Protein AF-A0A6I9HTR8-F1 (afdb_monomer_lite)

Organism: Geospiza fortis (NCBI:txid48883)

InterPro domains:
  IPR017853 Glycoside hydrolase superfamily [SSF51445] (1-77)

Structure (mmCIF, N/CA/C/O backbone):
data_AF-A0A6I9HTR8-F1
#
_entry.id   AF-A0A6I9HTR8-F1
#
loop_
_atom_site.group_PDB
_atom_site.id
_atom_site.type_symbol
_atom_site.label_atom_id
_atom_site.label_alt_id
_atom_site.label_comp_id
_atom_site.label_asym_id
_atom_site.label_entity_id
_atom_site.label_seq_id
_atom_site.pdbx_PDB_ins_code
_atom_site.Cartn_x
_atom_site.Cartn_y
_atom_site.Cartn_z
_atom_site.occupancy
_atom_site.B_iso_or_equiv
_atom_site.auth_seq_id
_atom_site.auth_comp_id
_atom_site.auth_asym_id
_atom_site.auth_atom_id
_atom_site.pdbx_PDB_model_num
ATOM 1 N N . MET A 1 1 ? 7.562 -2.790 15.010 1.00 59.88 1 MET A N 1
ATOM 2 C CA . MET A 1 1 ? 6.310 -2.148 14.542 1.00 59.88 1 MET A CA 1
ATOM 3 C C . MET A 1 1 ? 5.867 -0.975 15.434 1.00 59.88 1 MET A C 1
ATOM 5 O O . MET A 1 1 ? 4.679 -0.700 15.497 1.00 59.88 1 MET A O 1
ATOM 9 N N . ALA A 1 2 ? 6.773 -0.241 16.100 1.00 76.75 2 ALA A N 1
ATOM 10 C CA . ALA A 1 2 ? 6.364 0.777 17.084 1.00 76.75 2 ALA A CA 1
ATOM 11 C C . ALA A 1 2 ? 5.468 1.885 16.491 1.00 76.75 2 ALA A C 1
ATOM 13 O O . ALA A 1 2 ? 4.532 2.325 17.149 1.00 76.75 2 ALA A O 1
ATOM 14 N N . TYR A 1 3 ? 5.704 2.268 15.232 1.00 92.88 3 TYR A N 1
ATOM 15 C CA . TYR A 1 3 ? 4.983 3.372 14.596 1.00 92.88 3 TYR A CA 1
ATOM 16 C C . TYR A 1 3 ? 3.663 2.975 13.920 1.00 92.88 3 TYR A C 1
ATOM 18 O O . TYR A 1 3 ? 2.790 3.817 13.788 1.00 92.88 3 TYR A O 1
ATOM 26 N N . LEU A 1 4 ? 3.446 1.704 13.563 1.00 96.38 4 LEU A N 1
ATOM 27 C CA . LEU A 1 4 ? 2.206 1.276 12.887 1.00 96.38 4 LEU A CA 1
ATOM 28 C C . LEU A 1 4 ? 1.027 1.048 13.850 1.00 96.38 4 LEU A C 1
ATOM 30 O O . LEU A 1 4 ? -0.042 0.628 13.422 1.00 96.38 4 LEU A O 1
ATOM 34 N N . LYS A 1 5 ? 1.204 1.310 15.151 1.00 96.19 5 LYS A N 1
ATOM 35 C CA . LYS A 1 5 ? 0.187 1.043 16.179 1.00 96.19 5 LYS A CA 1
ATOM 36 C C . LYS A 1 5 ? -1.100 1.856 15.979 1.00 96.19 5 LYS A C 1
ATOM 38 O O . LYS A 1 5 ? -2.169 1.367 16.315 1.00 96.19 5 LYS A O 1
ATOM 43 N N . ASN A 1 6 ? -0.996 3.081 15.464 1.00 96.75 6 ASN A N 1
ATOM 44 C CA . ASN A 1 6 ? -2.120 3.988 15.205 1.00 96.75 6 ASN A CA 1
ATOM 45 C C . ASN A 1 6 ? -2.373 4.198 13.699 1.00 96.75 6 ASN A C 1
ATOM 47 O O . ASN A 1 6 ? -2.847 5.263 13.306 1.00 96.75 6 ASN A O 1
ATOM 51 N N . TRP A 1 7 ? -2.007 3.218 12.863 1.00 98.12 7 TRP A N 1
ATOM 52 C CA . TRP A 1 7 ? -2.177 3.281 11.411 1.00 98.12 7 TRP A CA 1
ATOM 53 C C . TRP A 1 7 ? -3.640 3.551 11.013 1.00 98.12 7 TRP A C 1
ATOM 55 O O . TRP A 1 7 ? -4.563 2.989 11.600 1.00 98.12 7 TRP A O 1
ATOM 65 N N . GLY A 1 8 ? -3.853 4.417 10.018 1.00 98.25 8 GLY A N 1
ATOM 66 C CA . GLY A 1 8 ? -5.177 4.897 9.607 1.00 98.25 8 GLY A CA 1
ATOM 67 C C . GLY A 1 8 ? -5.335 6.400 9.843 1.00 98.25 8 GLY A C 1
ATOM 68 O O . GLY A 1 8 ? -4.423 7.175 9.565 1.00 98.25 8 GLY A O 1
ATOM 69 N N . GLU A 1 9 ? -6.475 6.830 10.382 1.00 98.38 9 GLU A N 1
ATOM 70 C CA . GLU A 1 9 ? -6.785 8.254 10.616 1.00 98.38 9 GLU A CA 1
ATOM 71 C C . GLU A 1 9 ? -5.766 8.958 11.533 1.00 98.38 9 GLU A C 1
ATOM 73 O O . GLU A 1 9 ? -5.475 10.137 11.348 1.00 98.38 9 GLU A O 1
ATOM 78 N N . GLY A 1 10 ? -5.130 8.228 12.460 1.00 97.75 10 GLY A N 1
ATOM 79 C CA . GLY A 1 10 ? -4.057 8.754 13.315 1.00 97.75 10 GLY A CA 1
ATOM 80 C C . GLY A 1 10 ? -2.789 9.181 12.561 1.00 97.75 10 GLY A C 1
ATOM 81 O O . GLY A 1 10 ? -1.937 9.853 13.137 1.00 97.75 10 GLY A O 1
ATOM 82 N N . TRP A 1 11 ? -2.666 8.804 11.286 1.00 97.94 11 TRP A N 1
ATOM 83 C CA . TRP A 1 11 ? -1.610 9.233 10.364 1.00 97.94 11 TRP A CA 1
ATOM 84 C C . TRP A 1 11 ? -2.057 10.384 9.446 1.00 97.94 11 TRP A C 1
ATOM 86 O O . TRP A 1 11 ? -1.336 10.755 8.522 1.00 97.94 11 TRP A O 1
ATOM 96 N N . GLY A 1 12 ? -3.241 10.958 9.687 1.00 98.38 12 GLY A N 1
ATOM 97 C CA . GLY A 1 12 ? -3.816 12.026 8.867 1.00 98.38 12 GLY A CA 1
ATOM 98 C C . GLY A 1 12 ? -4.491 11.530 7.589 1.00 98.38 12 GLY A C 1
ATOM 99 O O . GLY A 1 12 ? -4.748 12.325 6.686 1.00 98.38 12 GLY A O 1
ATOM 100 N N . PHE A 1 13 ? -4.768 10.227 7.479 1.00 98.44 13 PHE A N 1
ATOM 101 C CA . PHE A 1 13 ? -5.562 9.708 6.371 1.00 98.44 13 PHE A CA 1
ATOM 102 C C . PHE A 1 13 ? -7.042 10.071 6.536 1.00 98.44 13 PHE A C 1
ATOM 104 O O . PHE A 1 13 ? -7.504 10.421 7.620 1.00 98.44 13 PHE A O 1
ATOM 111 N N . MET A 1 14 ? -7.795 9.973 5.443 1.00 97.94 14 MET A N 1
ATOM 112 C CA . MET A 1 14 ? -9.241 10.199 5.449 1.00 97.94 14 MET A CA 1
ATOM 113 C C . MET A 1 14 ? -9.993 9.201 6.349 1.00 97.94 14 MET A C 1
ATOM 115 O O . MET A 1 14 ? -9.447 8.131 6.643 1.00 97.94 14 MET A O 1
ATOM 119 N N . PRO A 1 15 ? -11.251 9.500 6.731 1.00 98.62 15 PRO A N 1
ATOM 120 C CA . PRO A 1 15 ? -12.097 8.560 7.455 1.00 98.62 15 PRO A CA 1
ATOM 121 C C . PRO A 1 15 ? -12.159 7.184 6.788 1.00 98.62 15 PRO A C 1
ATOM 123 O O . PRO A 1 15 ? -12.274 7.088 5.562 1.00 98.62 15 PRO A O 1
ATOM 126 N N . SER A 1 16 ? -12.060 6.125 7.594 1.00 98.69 16 SER A N 1
ATOM 127 C CA . SER A 1 16 ? -11.964 4.739 7.105 1.00 98.69 16 SER A CA 1
ATOM 128 C C . SER A 1 16 ? -13.132 4.347 6.185 1.00 98.69 16 SER A C 1
ATOM 130 O O . SER A 1 16 ? -12.935 3.712 5.152 1.00 98.69 16 SER A O 1
ATOM 132 N N . ASP A 1 17 ? -14.346 4.794 6.505 1.00 98.56 17 ASP A N 1
ATOM 133 C CA . ASP A 1 17 ? -15.579 4.532 5.748 1.00 98.56 17 ASP A CA 1
ATOM 134 C C . ASP A 1 17 ? -15.632 5.216 4.367 1.00 98.56 17 ASP A C 1
ATOM 136 O O . ASP A 1 17 ? -16.520 4.934 3.562 1.00 98.56 17 ASP A O 1
ATOM 140 N N . ARG A 1 18 ? -14.671 6.096 4.072 1.00 98.62 18 ARG A N 1
ATOM 141 C CA . ARG A 1 18 ? -14.525 6.801 2.791 1.00 98.62 18 ARG A CA 1
ATOM 142 C C . ARG A 1 18 ? -13.232 6.441 2.059 1.00 98.62 18 ARG A C 1
ATOM 144 O O . ARG A 1 18 ? -12.981 6.982 0.982 1.00 98.62 18 ARG A O 1
ATOM 151 N N . ALA A 1 19 ? -12.419 5.543 2.617 1.00 98.69 19 ALA A N 1
ATOM 152 C CA . ALA A 1 19 ? -11.105 5.200 2.090 1.00 98.69 19 ALA A CA 1
ATOM 153 C C . ALA A 1 19 ? -11.142 3.966 1.177 1.00 98.69 19 ALA A C 1
ATOM 155 O O . ALA A 1 19 ? -11.491 2.871 1.611 1.00 98.69 19 ALA A O 1
ATOM 156 N N . LEU A 1 20 ? -10.689 4.121 -0.072 1.00 98.75 20 LEU A N 1
ATOM 157 C CA . LEU A 1 20 ? -10.294 3.007 -0.940 1.00 98.75 20 LEU A CA 1
ATOM 158 C C . LEU A 1 20 ? -8.768 2.893 -0.919 1.00 98.75 20 LEU A C 1
ATOM 160 O O . LEU A 1 20 ? -8.076 3.773 -1.433 1.00 98.75 20 LEU A O 1
ATOM 164 N N . VAL A 1 21 ? -8.245 1.816 -0.339 1.00 98.69 21 VAL A N 1
ATOM 165 C CA . VAL A 1 21 ? -6.810 1.669 -0.061 1.00 98.69 21 VAL A CA 1
ATOM 166 C C . VAL A 1 21 ? -6.161 0.594 -0.926 1.00 98.69 21 VAL A C 1
ATOM 168 O O . VAL A 1 21 ? -6.784 -0.403 -1.293 1.00 98.69 21 VAL A O 1
ATOM 171 N N . PHE A 1 22 ? -4.898 0.814 -1.274 1.00 98.81 22 PHE A N 1
ATOM 172 C CA . PHE A 1 22 ? -4.077 -0.080 -2.086 1.00 98.81 22 PHE A CA 1
ATOM 173 C C . PHE A 1 22 ? -2.591 0.189 -1.806 1.00 98.81 22 PHE A C 1
ATOM 175 O O . PHE A 1 22 ? -2.228 1.303 -1.430 1.00 98.81 22 PHE A O 1
ATOM 182 N N . VAL A 1 23 ? -1.735 -0.821 -1.992 1.00 98.69 23 VAL A N 1
ATOM 183 C CA . VAL A 1 23 ? -0.268 -0.662 -1.894 1.00 98.69 23 VAL A CA 1
ATOM 184 C C . VAL A 1 23 ? 0.278 0.027 -3.146 1.00 98.69 23 VAL A C 1
ATOM 186 O O . VAL A 1 23 ? 1.073 0.958 -3.052 1.00 98.69 23 VAL A O 1
ATOM 189 N N . ASP A 1 24 ? -0.199 -0.397 -4.312 1.00 98.69 24 ASP A N 1
ATOM 190 C CA . ASP A 1 24 ? 0.122 0.153 -5.624 1.00 98.69 24 ASP A CA 1
ATOM 191 C C . ASP A 1 24 ? -1.125 0.180 -6.525 1.00 98.69 24 ASP A C 1
ATOM 193 O O . ASP A 1 24 ? -2.152 -0.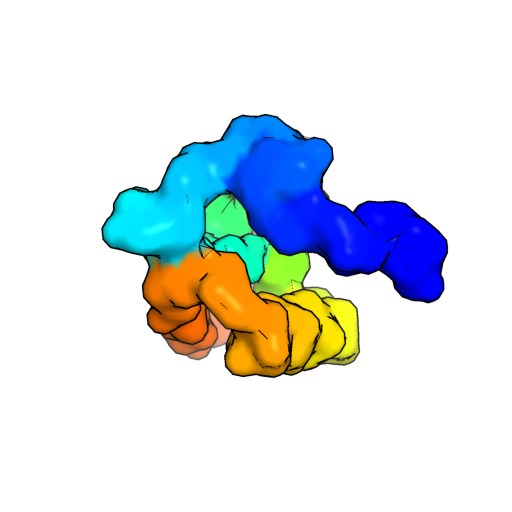442 -6.244 1.00 98.69 24 ASP A O 1
ATOM 197 N N . ASN A 1 25 ? -1.055 0.939 -7.612 1.00 98.31 25 ASN A N 1
ATOM 198 C CA . ASN A 1 25 ? -2.043 0.955 -8.681 1.00 98.31 25 ASN A CA 1
ATOM 199 C C . ASN A 1 25 ? -1.344 0.886 -10.050 1.00 98.31 25 ASN A C 1
ATOM 201 O O . ASN A 1 25 ? -0.122 0.802 -10.145 1.00 98.31 25 ASN A O 1
ATOM 205 N N . HIS A 1 26 ? -2.124 0.913 -11.133 1.00 96.75 26 HIS A N 1
ATOM 206 C CA . HIS A 1 26 ? -1.589 0.803 -12.493 1.00 96.75 26 HIS A CA 1
ATOM 207 C C . HIS A 1 26 ? -0.652 1.957 -12.896 1.00 96.75 26 HIS A C 1
ATOM 209 O O . HIS A 1 26 ? 0.214 1.746 -13.741 1.00 96.75 26 HIS A O 1
ATOM 215 N N . ASP A 1 27 ? -0.801 3.145 -12.316 1.00 95.50 27 ASP A N 1
ATOM 216 C CA . ASP A 1 27 ? 0.039 4.305 -12.619 1.00 95.50 27 ASP A CA 1
ATOM 217 C C . ASP A 1 27 ? 1.332 4.254 -11.790 1.00 95.50 27 ASP A C 1
ATOM 219 O O . ASP A 1 27 ? 2.422 4.066 -12.328 1.00 95.50 27 ASP A O 1
ATOM 223 N N . ASN A 1 28 ? 1.208 4.264 -10.460 1.00 95.94 28 ASN A N 1
ATOM 224 C CA . ASN A 1 28 ? 2.346 4.405 -9.554 1.00 95.94 28 ASN A CA 1
ATOM 225 C C . ASN A 1 28 ? 3.281 3.191 -9.492 1.00 95.94 28 ASN A C 1
ATOM 227 O O . ASN A 1 28 ? 4.459 3.351 -9.169 1.00 95.94 28 ASN A O 1
ATOM 231 N N . GLN A 1 29 ? 2.839 2.005 -9.927 1.00 95.56 29 GLN A N 1
ATOM 232 C CA . GLN A 1 29 ? 3.728 0.846 -10.070 1.00 95.56 29 GLN A CA 1
ATOM 233 C C . GLN A 1 29 ? 4.743 0.968 -11.223 1.00 95.56 29 GLN A C 1
ATOM 235 O O . GLN A 1 29 ? 5.584 0.084 -11.410 1.00 95.56 29 GLN A O 1
ATOM 240 N N . ARG A 1 30 ? 4.652 2.035 -12.026 1.00 93.25 30 ARG A N 1
ATOM 241 C CA . ARG A 1 30 ? 5.541 2.328 -13.160 1.00 93.25 30 ARG A CA 1
ATOM 242 C C . ARG A 1 30 ? 6.540 3.448 -12.859 1.00 93.25 30 ARG A C 1
ATOM 244 O O . ARG A 1 30 ? 7.195 3.926 -13.772 1.00 93.25 30 ARG A O 1
ATOM 251 N N . GLY A 1 31 ? 6.696 3.841 -11.594 1.00 86.00 31 GLY A N 1
ATOM 252 C CA . GLY A 1 31 ? 7.708 4.820 -11.174 1.00 86.00 31 GLY A CA 1
ATOM 253 C C . GLY A 1 31 ? 7.316 6.287 -11.388 1.00 86.00 31 GLY A C 1
ATOM 254 O O . GLY A 1 31 ? 8.072 7.181 -11.019 1.00 86.00 31 GLY A O 1
ATOM 255 N N . HIS A 1 32 ? 6.120 6.550 -11.914 1.00 81.62 32 HIS A N 1
ATOM 256 C CA . HIS A 1 32 ? 5.518 7.878 -12.013 1.00 81.62 32 HIS A CA 1
ATOM 257 C C . HIS A 1 32 ? 4.177 7.899 -11.275 1.00 81.62 32 HIS A C 1
ATOM 259 O O . HIS A 1 32 ? 3.495 6.888 -11.235 1.00 81.62 32 HIS A O 1
ATOM 265 N N . GLY A 1 33 ? 3.798 9.030 -10.677 1.00 89.94 33 GLY A N 1
ATOM 266 C CA . GLY A 1 33 ? 2.552 9.161 -9.912 1.00 89.94 33 GLY A CA 1
ATOM 267 C C . GLY A 1 33 ? 2.768 9.346 -8.408 1.00 89.94 33 GLY A C 1
ATOM 268 O O . GLY A 1 33 ? 3.888 9.541 -7.926 1.00 89.94 33 GLY A O 1
ATOM 269 N N . ALA A 1 34 ? 1.670 9.329 -7.650 1.00 92.44 34 ALA A N 1
ATOM 270 C CA . ALA A 1 34 ? 1.695 9.587 -6.212 1.00 92.44 34 ALA A CA 1
ATOM 271 C C . ALA A 1 34 ? 2.480 8.502 -5.451 1.00 92.44 34 ALA A C 1
ATOM 273 O O . ALA A 1 34 ? 2.252 7.305 -5.634 1.00 92.44 34 ALA A O 1
ATOM 274 N N . GLY A 1 35 ? 3.395 8.947 -4.584 1.00 92.75 35 GLY A N 1
ATOM 275 C CA . GLY A 1 35 ? 4.294 8.101 -3.789 1.00 92.75 35 GLY A CA 1
ATOM 276 C C . GLY A 1 35 ? 5.657 7.807 -4.432 1.00 92.75 35 GLY A C 1
ATOM 277 O O . GLY A 1 35 ? 6.587 7.431 -3.714 1.00 92.75 35 GLY A O 1
ATOM 278 N N . GLY A 1 36 ? 5.822 8.036 -5.741 1.00 91.88 36 GLY A N 1
ATOM 279 C CA . GLY A 1 36 ? 7.104 7.904 -6.446 1.00 91.88 36 GLY A CA 1
ATOM 280 C C . GLY A 1 36 ? 7.835 6.586 -6.155 1.00 91.88 36 GLY A C 1
ATOM 281 O O . GLY A 1 36 ? 7.233 5.516 -6.128 1.00 91.88 36 GLY A O 1
ATOM 282 N N . ALA A 1 37 ? 9.140 6.669 -5.883 1.00 92.06 37 ALA A N 1
ATOM 283 C CA . ALA A 1 37 ? 9.999 5.505 -5.643 1.00 92.06 37 ALA A CA 1
ATOM 284 C C . ALA A 1 37 ? 9.703 4.728 -4.341 1.00 92.06 37 ALA A C 1
ATOM 286 O O . ALA A 1 37 ? 10.291 3.672 -4.128 1.00 92.06 37 ALA A O 1
ATOM 287 N N . SER A 1 38 ? 8.826 5.230 -3.461 1.00 95.06 38 SER A N 1
ATOM 288 C CA . SER A 1 38 ? 8.458 4.526 -2.221 1.00 95.06 38 SER A CA 1
ATOM 289 C C . SER A 1 38 ? 7.421 3.418 -2.432 1.00 95.06 38 SER A C 1
ATOM 291 O O . SER A 1 38 ? 7.230 2.580 -1.550 1.00 95.06 38 SER A O 1
ATOM 293 N N . ILE A 1 39 ? 6.751 3.408 -3.589 1.00 97.56 39 ILE A N 1
ATOM 294 C CA . ILE A 1 39 ? 5.699 2.443 -3.893 1.00 97.56 39 ILE A CA 1
ATOM 295 C C . ILE A 1 39 ? 6.310 1.057 -4.085 1.00 97.56 39 ILE A C 1
ATOM 297 O O . ILE A 1 39 ? 7.124 0.834 -4.979 1.00 97.56 39 ILE A O 1
ATOM 301 N N . LEU A 1 40 ? 5.878 0.112 -3.252 1.00 98.00 40 LEU A N 1
ATOM 302 C CA . LEU A 1 40 ? 6.229 -1.294 -3.400 1.00 98.00 40 LEU A CA 1
ATOM 303 C C . LEU A 1 40 ? 5.370 -1.924 -4.490 1.00 98.00 40 LEU A C 1
ATOM 305 O O . LEU A 1 40 ? 4.153 -1.765 -4.496 1.00 98.00 40 LEU A O 1
ATOM 309 N N . THR A 1 41 ? 5.997 -2.699 -5.367 1.00 97.94 41 THR A N 1
ATOM 310 C CA . THR A 1 41 ? 5.317 -3.366 -6.487 1.00 97.94 41 THR A CA 1
ATOM 311 C C . THR A 1 41 ? 5.614 -4.862 -6.494 1.00 97.94 41 THR A C 1
ATOM 313 O O . THR A 1 41 ? 6.435 -5.351 -5.717 1.00 97.94 41 THR A O 1
ATOM 316 N N . PHE A 1 42 ? 5.033 -5.620 -7.429 1.00 98.06 42 PHE A N 1
ATOM 317 C CA . PHE A 1 42 ? 5.405 -7.030 -7.602 1.00 98.06 42 PHE A CA 1
ATOM 318 C C . PHE A 1 42 ? 6.897 -7.243 -7.946 1.00 98.06 42 PHE A C 1
ATOM 320 O O . PHE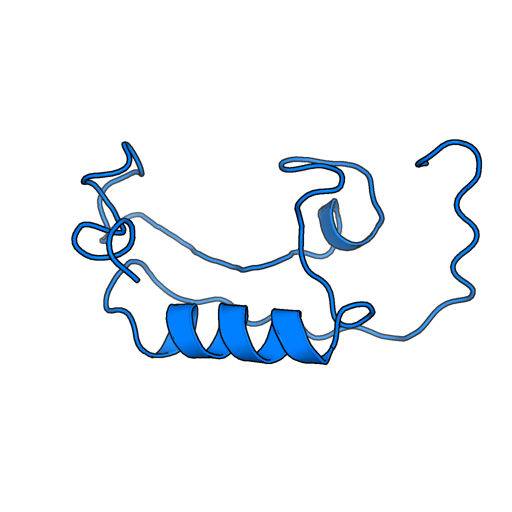 A 1 42 ? 7.397 -8.357 -7.780 1.00 98.06 42 PHE A O 1
ATOM 327 N N . TRP A 1 43 ? 7.622 -6.209 -8.397 1.00 96.81 43 TRP A N 1
ATOM 328 C CA . TRP A 1 43 ? 9.079 -6.263 -8.573 1.00 96.81 43 TRP A CA 1
ATOM 329 C C . TRP A 1 43 ? 9.826 -6.338 -7.227 1.00 96.81 43 TRP A C 1
ATOM 331 O O . TRP A 1 43 ? 10.902 -6.927 -7.161 1.00 96.81 43 TRP A O 1
ATOM 341 N N . ASP A 1 44 ? 9.216 -5.853 -6.142 1.00 97.38 44 ASP A N 1
ATOM 342 C CA . ASP A 1 44 ? 9.725 -5.848 -4.762 1.00 97.38 44 ASP A CA 1
ATOM 343 C C . ASP A 1 44 ? 9.117 -7.003 -3.943 1.00 97.38 44 ASP A C 1
ATOM 345 O O . ASP A 1 44 ? 8.703 -6.850 -2.791 1.00 97.38 44 ASP A O 1
ATOM 349 N N . ALA A 1 45 ? 9.025 -8.188 -4.557 1.00 97.75 45 ALA A N 1
ATOM 350 C CA . ALA A 1 45 ? 8.094 -9.258 -4.186 1.00 97.75 45 ALA A CA 1
ATOM 351 C C . ALA A 1 45 ? 8.044 -9.635 -2.691 1.00 97.75 45 ALA A C 1
ATOM 353 O O . ALA A 1 45 ? 6.972 -9.944 -2.167 1.00 97.75 45 ALA A O 1
ATOM 354 N N . ARG A 1 46 ? 9.181 -9.650 -1.980 1.00 98.50 46 ARG A N 1
ATOM 355 C CA . ARG A 1 46 ? 9.204 -9.984 -0.544 1.00 98.50 46 ARG A CA 1
ATOM 356 C C . ARG A 1 46 ? 8.523 -8.903 0.294 1.00 98.50 46 ARG A C 1
ATOM 358 O O . ARG A 1 46 ? 7.667 -9.233 1.110 1.00 98.50 46 ARG A O 1
ATOM 365 N N . LEU A 1 47 ? 8.893 -7.642 0.082 1.00 98.56 47 LEU A N 1
ATOM 366 C CA . LEU A 1 47 ? 8.339 -6.507 0.821 1.00 98.56 47 LEU A CA 1
ATOM 367 C C . LEU A 1 47 ? 6.896 -6.232 0.404 1.00 98.56 47 LEU A C 1
ATOM 369 O O . LEU A 1 47 ? 6.055 -5.986 1.263 1.00 98.56 47 LEU A O 1
ATOM 373 N N . TYR A 1 48 ? 6.585 -6.375 -0.885 1.00 98.69 48 TYR A N 1
ATOM 374 C CA . TYR A 1 48 ? 5.229 -6.217 -1.401 1.00 98.69 48 TYR A CA 1
ATOM 375 C C . TYR A 1 48 ? 4.239 -7.174 -0.732 1.00 98.69 48 TYR A C 1
ATOM 377 O O . TYR A 1 48 ? 3.195 -6.747 -0.247 1.00 98.69 48 TYR A O 1
ATOM 385 N N . LYS A 1 49 ? 4.600 -8.458 -0.587 1.00 98.81 49 LYS A N 1
ATOM 386 C CA . LYS A 1 49 ? 3.765 -9.429 0.141 1.00 98.81 49 LYS A CA 1
ATOM 387 C C . LYS A 1 49 ? 3.553 -9.047 1.607 1.00 98.81 49 LYS A C 1
ATOM 389 O O . LYS A 1 49 ? 2.459 -9.248 2.124 1.00 98.81 49 LYS A O 1
ATOM 394 N N . MET A 1 50 ? 4.567 -8.494 2.274 1.00 98.69 50 MET A N 1
ATOM 395 C CA . MET A 1 50 ? 4.431 -8.025 3.658 1.00 98.69 50 MET A CA 1
ATOM 396 C C . MET A 1 50 ? 3.497 -6.812 3.754 1.00 98.69 50 MET A C 1
ATOM 398 O O . MET A 1 50 ? 2.637 -6.783 4.630 1.00 98.69 50 MET A O 1
ATOM 402 N N . ALA A 1 51 ? 3.632 -5.844 2.844 1.00 98.62 51 ALA A N 1
ATOM 403 C CA . ALA A 1 51 ? 2.793 -4.649 2.804 1.00 98.62 51 ALA A CA 1
ATOM 404 C C . ALA A 1 51 ? 1.326 -4.986 2.500 1.00 98.62 51 ALA A C 1
ATOM 406 O O . ALA A 1 51 ? 0.433 -4.538 3.216 1.00 98.62 51 ALA A O 1
ATOM 407 N N . VAL A 1 52 ? 1.076 -5.837 1.498 1.00 98.75 52 VAL A N 1
ATOM 408 C CA . VAL A 1 52 ? -0.274 -6.321 1.174 1.00 98.75 52 VAL A CA 1
ATOM 409 C C . VAL A 1 52 ? -0.850 -7.137 2.332 1.00 98.75 52 VAL A C 1
ATOM 411 O O . VAL A 1 52 ? -2.005 -6.938 2.693 1.00 98.75 52 VAL A O 1
ATOM 414 N N . GLY A 1 53 ? -0.055 -8.009 2.960 1.00 98.75 53 GLY A N 1
ATOM 415 C CA . GLY A 1 53 ? -0.491 -8.776 4.129 1.00 98.75 53 GLY A CA 1
ATOM 416 C C . GLY A 1 53 ? -0.908 -7.881 5.297 1.00 98.75 53 GLY A C 1
ATOM 417 O O . GLY A 1 53 ? -1.957 -8.106 5.894 1.00 98.75 53 GLY A O 1
ATOM 418 N N . PHE A 1 54 ? -0.136 -6.829 5.583 1.00 98.62 54 PHE A N 1
ATOM 419 C CA . PHE A 1 54 ? -0.506 -5.834 6.589 1.00 98.62 54 PHE A CA 1
ATOM 420 C C . PHE A 1 54 ? -1.792 -5.088 6.207 1.00 98.62 54 PHE A C 1
ATOM 422 O O . PHE A 1 54 ? -2.697 -4.999 7.029 1.00 98.62 54 PHE A O 1
ATOM 429 N N . MET A 1 55 ? -1.907 -4.609 4.961 1.00 98.75 55 MET A N 1
ATOM 430 C CA . MET A 1 55 ? -3.105 -3.923 4.462 1.00 98.75 55 MET A CA 1
ATOM 431 C C . MET A 1 55 ? -4.366 -4.787 4.605 1.00 98.75 55 MET A C 1
ATOM 433 O O . MET A 1 55 ? -5.389 -4.285 5.049 1.00 98.75 55 MET A O 1
ATOM 437 N N . LEU A 1 56 ? -4.297 -6.073 4.249 1.00 98.75 56 LEU A N 1
ATOM 438 C CA . LEU A 1 56 ? -5.445 -6.984 4.312 1.00 98.75 56 LEU A CA 1
ATOM 439 C C . LEU A 1 56 ? -5.820 -7.392 5.742 1.00 98.75 56 LEU A C 1
ATOM 441 O O . LEU A 1 56 ? -6.980 -7.695 6.000 1.00 98.75 56 LEU A O 1
ATOM 445 N N . A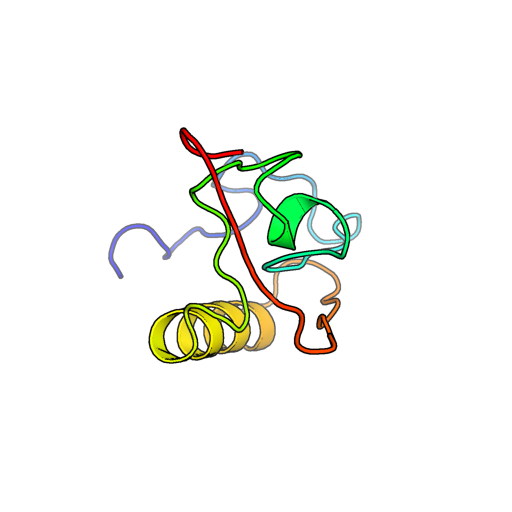LA A 1 57 ? -4.856 -7.423 6.663 1.00 98.62 57 ALA A N 1
ATOM 446 C CA . ALA A 1 57 ? -5.109 -7.739 8.067 1.00 98.62 57 ALA A CA 1
ATOM 447 C C . ALA A 1 57 ? -5.592 -6.524 8.881 1.00 98.62 57 ALA A C 1
ATOM 449 O O . ALA A 1 57 ? -6.186 -6.696 9.945 1.00 98.62 57 ALA A O 1
ATOM 450 N N . HIS A 1 58 ? -5.316 -5.302 8.419 1.00 98.44 58 HIS A N 1
ATOM 451 C CA . HIS A 1 58 ? -5.668 -4.072 9.123 1.00 98.44 58 HIS A CA 1
ATOM 452 C C . HIS A 1 58 ? -7.100 -3.614 8.778 1.00 98.44 58 HIS A C 1
ATOM 454 O O . HIS A 1 58 ? -7.464 -3.608 7.606 1.00 98.44 58 HIS A O 1
ATOM 460 N N . PRO A 1 59 ? -7.909 -3.136 9.744 1.00 98.31 59 PRO A N 1
ATOM 461 C CA . PRO A 1 59 ? -9.319 -2.782 9.512 1.00 98.31 59 PRO A CA 1
ATOM 462 C C . PRO A 1 59 ? -9.548 -1.438 8.789 1.00 98.31 59 PRO A C 1
ATOM 464 O O . PRO A 1 59 ? -10.664 -0.926 8.791 1.00 98.31 59 PRO A O 1
ATOM 467 N N . TYR A 1 60 ? -8.504 -0.812 8.238 1.00 98.75 60 TYR A N 1
ATOM 468 C CA . TYR A 1 60 ? -8.605 0.546 7.69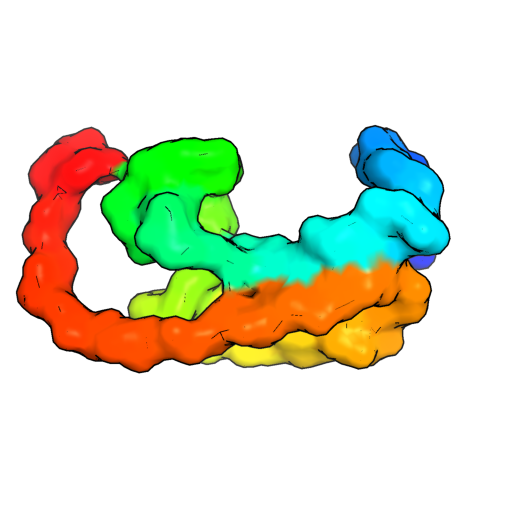2 1.00 98.75 60 TYR A CA 1
ATOM 469 C C . TYR A 1 60 ? -8.958 0.519 6.202 1.00 98.75 60 TYR A C 1
ATOM 471 O O . TYR A 1 60 ? -8.191 -0.014 5.399 1.00 98.75 60 TYR A O 1
ATOM 479 N N . GLY A 1 61 ? -10.066 1.165 5.844 1.00 98.62 61 GLY A N 1
ATOM 480 C CA . GLY A 1 61 ? -10.530 1.326 4.472 1.00 98.62 61 GLY A CA 1
ATOM 481 C C . GLY A 1 61 ? -11.101 0.065 3.826 1.00 98.62 61 GLY A C 1
ATOM 482 O O . GLY A 1 61 ? -11.091 -1.035 4.377 1.00 98.62 61 GLY A O 1
ATOM 483 N N . PHE A 1 62 ? -11.583 0.240 2.599 1.00 98.81 62 PHE A N 1
ATOM 484 C CA . PHE A 1 62 ? -11.938 -0.842 1.692 1.00 98.81 62 PHE A CA 1
ATOM 485 C C . PHE A 1 62 ? -10.732 -1.177 0.810 1.00 98.81 62 PHE A C 1
ATOM 487 O O . PHE A 1 62 ? -10.173 -0.301 0.146 1.00 98.81 62 PHE A O 1
ATOM 494 N N . THR A 1 63 ? -10.294 -2.433 0.815 1.00 98.81 63 THR A N 1
ATOM 495 C CA . THR A 1 63 ? -9.026 -2.827 0.189 1.00 98.81 63 THR A CA 1
ATOM 496 C C . THR A 1 63 ? -9.195 -3.184 -1.289 1.00 98.81 63 THR A C 1
ATOM 498 O O . THR A 1 63 ? -10.105 -3.914 -1.679 1.00 98.81 63 THR A O 1
ATOM 501 N N . ARG A 1 64 ? -8.278 -2.698 -2.135 1.00 98.81 64 ARG A N 1
ATOM 502 C CA . ARG A 1 64 ? -8.152 -3.099 -3.542 1.00 98.81 64 ARG A CA 1
ATOM 503 C C . ARG A 1 64 ? -6.784 -3.728 -3.784 1.00 98.81 64 ARG A C 1
ATOM 505 O O . ARG A 1 64 ? -5.755 -3.084 -3.600 1.00 98.81 64 ARG A O 1
ATOM 512 N N . VAL A 1 65 ? -6.780 -4.980 -4.234 1.00 98.69 65 VA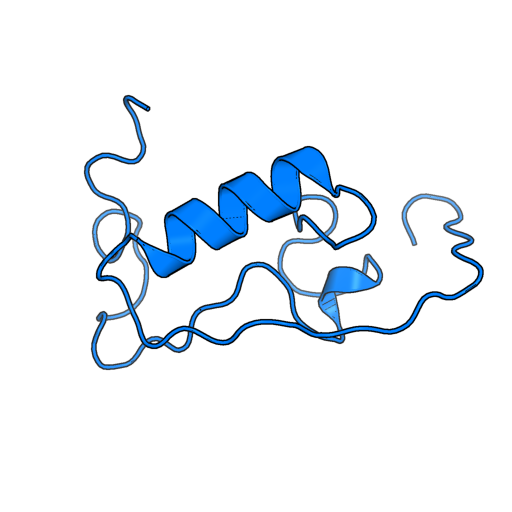L A N 1
ATOM 513 C CA . VAL A 1 65 ? -5.558 -5.717 -4.590 1.00 98.69 65 VAL A CA 1
ATOM 514 C C . VAL A 1 65 ? -5.217 -5.466 -6.057 1.00 98.69 65 VAL A C 1
ATOM 516 O O . VAL A 1 65 ? -6.088 -5.557 -6.922 1.00 98.69 65 VAL A O 1
ATOM 519 N N . MET A 1 66 ? -3.951 -5.159 -6.342 1.00 98.69 66 MET A N 1
ATOM 520 C CA . MET A 1 66 ? -3.465 -4.997 -7.708 1.00 98.69 66 MET A CA 1
ATOM 521 C C . MET A 1 66 ? -3.075 -6.351 -8.305 1.00 98.69 66 MET A C 1
ATOM 523 O O . MET A 1 66 ? -2.450 -7.184 -7.649 1.00 98.69 66 MET A O 1
ATOM 527 N N . SER A 1 67 ? -3.419 -6.556 -9.573 1.00 98.56 67 SER A N 1
ATOM 528 C CA . SER A 1 67 ? -2.953 -7.689 -10.369 1.00 98.56 67 SER A CA 1
ATOM 529 C C . SER A 1 67 ? -2.401 -7.163 -11.685 1.00 98.56 67 SER A C 1
ATOM 531 O O . SER A 1 67 ? -3.058 -6.382 -12.374 1.00 98.56 67 SER A O 1
ATOM 533 N N . SER A 1 68 ? -1.172 -7.554 -12.007 1.00 97.94 68 SER A N 1
ATOM 534 C CA . SER A 1 68 ? -0.380 -6.959 -13.085 1.00 97.94 68 SER A CA 1
ATOM 535 C C . SER A 1 68 ? 0.229 -8.022 -13.987 1.00 97.94 68 SER A C 1
ATOM 537 O O . SER A 1 68 ? 0.337 -9.194 -13.634 1.00 97.94 68 SER A O 1
ATOM 539 N N . PHE A 1 69 ? 0.698 -7.576 -15.148 1.00 97.81 69 PHE A N 1
ATOM 540 C CA . PHE A 1 69 ? 1.542 -8.350 -16.049 1.00 97.81 69 PHE A CA 1
ATOM 541 C C . PHE A 1 69 ? 3.003 -7.902 -15.925 1.00 97.81 69 PHE A C 1
ATOM 543 O O . PHE A 1 69 ? 3.283 -6.793 -15.473 1.00 97.81 69 PHE A O 1
ATOM 550 N N . ARG A 1 70 ? 3.946 -8.756 -16.335 1.00 97.62 70 ARG A N 1
ATOM 551 C CA . ARG A 1 70 ? 5.369 -8.394 -16.429 1.00 97.62 70 ARG A CA 1
ATOM 552 C C . ARG A 1 70 ? 5.643 -7.651 -17.734 1.00 97.62 70 ARG A C 1
ATOM 554 O O . ARG A 1 70 ? 5.092 -8.009 -18.768 1.00 97.62 70 ARG A O 1
ATOM 561 N N . TRP A 1 71 ? 6.548 -6.679 -17.696 1.00 95.06 71 TRP A N 1
ATOM 562 C CA . TRP A 1 71 ? 7.059 -5.976 -18.876 1.00 95.06 71 TRP A CA 1
ATOM 563 C C . TRP A 1 71 ? 8.581 -5.784 -18.768 1.00 95.06 71 TRP A C 1
ATOM 565 O O . TRP A 1 71 ? 9.117 -5.851 -17.657 1.00 95.06 71 TRP A O 1
ATOM 575 N N . PRO A 1 72 ? 9.292 -5.536 -19.884 1.00 94.19 72 PRO A N 1
ATOM 576 C CA . PRO A 1 72 ? 10.686 -5.108 -19.851 1.00 94.19 72 PRO A CA 1
ATOM 577 C C . PRO A 1 72 ? 10.804 -3.748 -19.151 1.00 94.19 72 PRO A C 1
ATOM 579 O O . PRO A 1 72 ? 10.448 -2.707 -19.704 1.00 94.19 72 PRO A O 1
ATOM 582 N N . ARG A 1 73 ? 11.239 -3.761 -17.890 1.00 89.31 73 ARG A N 1
ATOM 583 C CA . ARG A 1 73 ? 11.336 -2.561 -17.057 1.00 89.31 73 ARG A CA 1
ATOM 584 C C . ARG A 1 73 ? 12.688 -1.887 -17.281 1.00 89.31 73 ARG A C 1
ATOM 586 O O . ARG A 1 73 ? 13.695 -2.335 -16.740 1.00 89.31 73 ARG A O 1
ATOM 593 N N . TYR A 1 74 ? 12.686 -0.801 -18.046 1.00 83.44 74 TYR A N 1
ATOM 594 C CA . TYR A 1 74 ? 13.856 0.044 -18.273 1.00 83.44 74 TYR A CA 1
ATOM 595 C C . TYR A 1 74 ? 13.602 1.424 -17.679 1.00 83.44 74 TYR A C 1
ATOM 597 O O . TYR A 1 74 ? 12.913 2.232 -18.288 1.00 83.44 74 TYR A O 1
ATOM 605 N N . PHE A 1 75 ? 14.150 1.670 -16.489 1.00 70.31 75 PHE A N 1
ATOM 606 C CA . PHE A 1 75 ? 14.135 2.998 -15.884 1.00 70.31 75 PHE A CA 1
ATOM 607 C C . PHE A 1 75 ? 15.473 3.689 -16.144 1.00 70.31 75 PHE A C 1
ATOM 609 O O . PHE A 1 75 ? 16.522 3.150 -15.790 1.00 70.31 75 PHE A O 1
ATOM 616 N N . GLN A 1 76 ? 15.445 4.875 -16.744 1.00 62.66 76 GLN A N 1
ATOM 617 C CA . GLN A 1 76 ? 16.603 5.755 -16.867 1.00 62.66 76 GLN A CA 1
ATOM 618 C C . GLN A 1 76 ? 16.428 6.934 -15.909 1.00 62.66 76 GLN A C 1
ATOM 620 O O . GLN A 1 76 ? 15.433 7.649 -15.952 1.00 62.66 76 GLN A O 1
ATOM 625 N N . ASN A 1 77 ? 17.408 7.158 -15.030 1.00 62.84 77 ASN A N 1
ATOM 626 C CA . ASN A 1 77 ? 17.398 8.274 -14.071 1.00 62.84 77 ASN A CA 1
ATOM 627 C C . ASN A 1 77 ? 16.160 8.313 -13.148 1.00 62.84 77 ASN A C 1
ATOM 629 O O . ASN A 1 77 ? 15.697 9.385 -12.764 1.00 62.84 77 ASN A O 1
ATOM 633 N N . GLY A 1 78 ? 15.620 7.145 -12.787 1.00 56.50 78 GLY A N 1
ATOM 634 C CA . GLY A 1 78 ? 14.454 7.049 -11.902 1.00 56.50 78 GLY A CA 1
ATOM 635 C C . GLY A 1 78 ? 13.111 7.345 -12.577 1.00 56.50 78 GLY A C 1
ATOM 63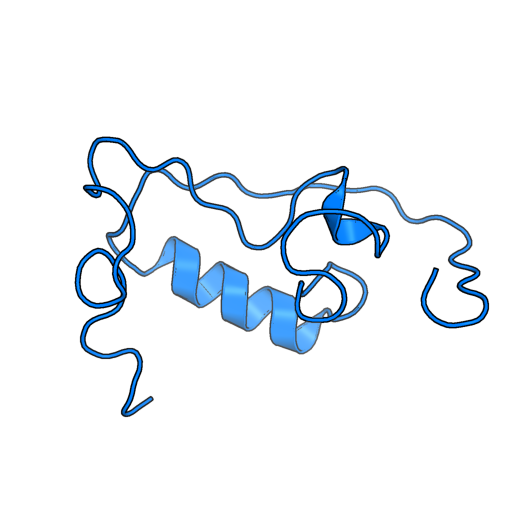6 O O . GLY A 1 78 ? 12.142 7.607 -11.867 1.00 56.50 78 GLY A O 1
ATOM 637 N N . LYS A 1 79 ? 13.055 7.309 -13.915 1.00 54.66 79 LYS A N 1
ATOM 638 C CA . LYS A 1 79 ? 11.836 7.377 -14.730 1.00 54.66 79 LYS A CA 1
ATOM 639 C C . LYS A 1 79 ? 11.841 6.318 -15.821 1.00 54.66 79 LYS A C 1
ATOM 641 O O . LYS A 1 79 ? 12.947 5.919 -16.247 1.00 54.66 79 LYS A O 1
#

Sequence (79 aa):
MAYLKNWGEGWGFMPSDRALVFVDNHDNQRGHGAGGASILTFWDARLYKMAVGFMLAHPYGFTRVMSSFRWPRYFQNGK

Foldseek 3Di:
DVPCPPPAVVVVHDQQAPDEDELDDPAQLLQDDPPGPNRDDVVNVVVRVVVVVCVVVDSGHHYDYDDDDDDPRDDDPRD

Radius of gyration: 13.73 Å; chains: 1; bounding box: 33×22×37 Å

pLDDT: mean 93.73, std 10.27, range [54.66, 98.81]

Secondary structure (DSSP, 8-state):
-GGGGG-SGGGTPPPGGG-EE-S--TTGGGT-STTGGG---GGGHHHHHHHHHHHHHS-SSEE------------STT-